Protein AF-A0A3N7EFM6-F1 (afdb_monomer)

Structure (mmCIF, N/CA/C/O backbone):
data_AF-A0A3N7EFM6-F1
#
_entry.id   AF-A0A3N7EFM6-F1
#
loop_
_atom_site.group_PDB
_atom_site.id
_atom_site.type_symbol
_atom_site.label_atom_id
_atom_site.label_alt_id
_atom_site.label_comp_id
_atom_site.label_asym_id
_atom_site.label_entity_id
_atom_site.label_seq_id
_atom_site.pdbx_P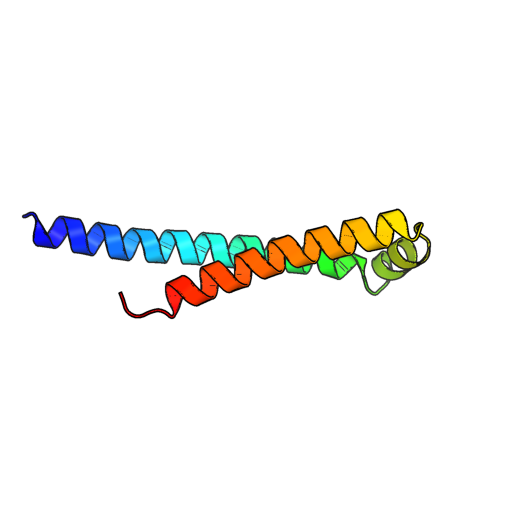DB_ins_code
_atom_site.Cartn_x
_atom_site.Cartn_y
_atom_site.Cartn_z
_atom_site.occupancy
_atom_site.B_iso_or_equiv
_atom_site.auth_seq_id
_atom_site.auth_comp_id
_atom_site.auth_asym_id
_atom_site.auth_atom_id
_atom_site.pdbx_PDB_model_num
ATOM 1 N N . MET A 1 1 ? -11.860 -2.463 39.887 1.00 63.47 1 MET A N 1
ATOM 2 C CA . MET A 1 1 ? -10.475 -2.553 39.376 1.00 63.47 1 MET A CA 1
ATOM 3 C C . MET A 1 1 ? -10.407 -3.242 38.011 1.00 63.47 1 MET A C 1
ATOM 5 O O . MET A 1 1 ? -9.982 -2.584 37.079 1.00 63.47 1 MET A O 1
ATOM 9 N N . ALA A 1 2 ? -10.919 -4.471 37.830 1.00 67.44 2 ALA A N 1
ATOM 10 C CA . ALA A 1 2 ? -10.836 -5.197 36.545 1.00 67.44 2 ALA A CA 1
ATOM 11 C C . ALA A 1 2 ? -11.447 -4.472 35.318 1.00 67.44 2 ALA A C 1
ATOM 13 O O . ALA A 1 2 ? -10.836 -4.444 34.256 1.00 67.44 2 ALA A O 1
ATOM 14 N N . LEU A 1 3 ? -12.613 -3.827 35.460 1.00 70.75 3 LEU A N 1
ATOM 15 C CA . LEU A 1 3 ? -13.287 -3.131 34.346 1.00 70.75 3 LEU A CA 1
ATOM 16 C C . LEU A 1 3 ? -12.530 -1.886 33.840 1.00 70.75 3 LEU A C 1
ATOM 18 O O . LEU A 1 3 ? -12.612 -1.552 32.662 1.00 70.75 3 LEU A O 1
ATOM 22 N N . GLN A 1 4 ? -11.783 -1.203 34.716 1.00 70.00 4 GLN A N 1
ATOM 23 C CA . GLN A 1 4 ? -10.982 -0.033 34.329 1.00 70.00 4 GLN A CA 1
ATOM 24 C C . GLN A 1 4 ? -9.744 -0.449 33.529 1.00 70.00 4 GLN A C 1
ATOM 26 O O . GLN A 1 4 ? -9.422 0.196 32.537 1.00 70.00 4 GLN A O 1
ATOM 31 N N . THR A 1 5 ? -9.103 -1.554 33.919 1.00 74.19 5 THR A N 1
ATOM 32 C CA . THR A 1 5 ? -7.942 -2.116 33.215 1.00 74.19 5 THR A CA 1
ATOM 33 C C . THR A 1 5 ? -8.299 -2.550 31.793 1.00 74.19 5 THR A C 1
ATOM 35 O O . THR A 1 5 ? -7.567 -2.242 30.861 1.00 74.19 5 THR A O 1
ATOM 38 N N . VAL A 1 6 ? -9.458 -3.190 31.612 1.00 73.19 6 VAL A N 1
ATOM 39 C CA . VAL A 1 6 ? -9.929 -3.649 30.295 1.00 73.19 6 VAL A CA 1
ATOM 40 C C . VAL A 1 6 ? -10.228 -2.471 29.355 1.00 73.19 6 VAL A C 1
ATOM 42 O O . VAL A 1 6 ? -9.810 -2.470 28.202 1.00 73.19 6 VAL A O 1
ATOM 45 N N . ASN A 1 7 ? -10.889 -1.418 29.844 1.00 71.94 7 ASN A N 1
ATOM 46 C CA . ASN A 1 7 ? -11.171 -0.227 29.031 1.00 71.94 7 ASN A CA 1
ATOM 47 C C . ASN A 1 7 ? -9.878 0.506 28.61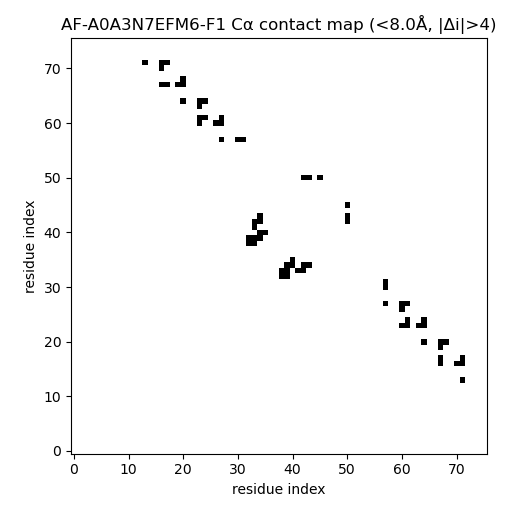5 1.00 71.94 7 ASN A C 1
ATOM 49 O O . ASN A 1 7 ? -9.759 0.992 27.494 1.00 71.94 7 ASN A O 1
ATOM 53 N N . GLN A 1 8 ? -8.872 0.538 29.494 1.00 75.31 8 GLN A N 1
ATOM 54 C CA . GLN A 1 8 ? -7.559 1.086 29.149 1.00 75.31 8 GLN A CA 1
ATOM 55 C C . GLN A 1 8 ? -6.835 0.257 28.082 1.00 75.31 8 GLN A C 1
ATOM 57 O O . GLN A 1 8 ? -6.265 0.849 27.171 1.00 75.31 8 GLN A O 1
ATOM 62 N N . SER A 1 9 ? -6.892 -1.080 28.136 1.00 75.19 9 SER A N 1
ATOM 63 C CA . SER A 1 9 ? -6.271 -1.923 27.103 1.00 75.19 9 SER A CA 1
ATOM 64 C C . SER A 1 9 ? -6.932 -1.774 25.731 1.00 75.19 9 SER A C 1
ATOM 66 O O . SER A 1 9 ? -6.231 -1.775 24.722 1.00 75.19 9 SER A O 1
ATOM 68 N N . PHE A 1 10 ? -8.257 -1.587 25.683 1.00 77.44 10 PHE A N 1
ATOM 69 C CA . PHE A 1 10 ? -8.963 -1.301 24.429 1.00 77.44 10 PHE A CA 1
ATOM 70 C C . PHE A 1 10 ? -8.499 0.025 23.820 1.00 77.44 10 PHE A C 1
ATOM 72 O O . PHE A 1 10 ? -8.054 0.053 22.679 1.00 77.44 10 PHE A O 1
ATOM 79 N N . ARG A 1 11 ? -8.470 1.098 24.620 1.00 79.75 11 ARG A N 1
ATOM 80 C CA . ARG A 1 11 ? -7.989 2.414 24.166 1.00 79.75 11 ARG A CA 1
ATOM 81 C C . ARG A 1 11 ? -6.532 2.405 23.715 1.00 79.75 11 ARG A C 1
ATOM 83 O O . ARG A 1 11 ? -6.192 3.127 22.788 1.00 79.75 11 ARG A O 1
ATOM 90 N N . GLN A 1 12 ? -5.677 1.626 24.374 1.00 83.06 12 GLN A N 1
ATOM 91 C CA . GLN A 1 12 ? -4.282 1.498 23.957 1.00 83.06 12 GLN A CA 1
ATOM 92 C C . GLN A 1 12 ? -4.172 0.797 22.599 1.00 83.06 12 GLN A C 1
ATOM 94 O O . GLN A 1 12 ? -3.417 1.250 21.751 1.00 83.06 12 GLN A O 1
ATOM 99 N N . THR A 1 13 ? -4.976 -0.246 22.373 1.00 86.38 13 THR A N 1
ATOM 100 C CA . THR A 1 13 ? -5.002 -0.973 21.095 1.00 86.38 13 THR A CA 1
ATOM 101 C C . THR A 1 13 ? -5.417 -0.055 19.942 1.00 86.38 13 THR A C 1
ATOM 103 O O . THR A 1 13 ? -4.798 -0.095 18.884 1.00 86.38 13 THR A O 1
ATOM 106 N N . ASP A 1 14 ? -6.402 0.823 20.160 1.00 88.56 14 ASP A N 1
ATOM 107 C CA . ASP A 1 14 ? -6.831 1.800 19.150 1.00 88.56 14 ASP A CA 1
ATOM 108 C C . ASP A 1 14 ? -5.730 2.823 18.825 1.00 88.56 14 ASP A C 1
ATOM 110 O O . ASP A 1 14 ? -5.550 3.196 17.666 1.00 88.56 14 ASP A O 1
ATOM 114 N N . ILE A 1 15 ? -4.977 3.277 19.835 1.00 91.19 15 ILE A N 1
ATOM 115 C CA . ILE A 1 15 ? -3.839 4.191 19.639 1.00 91.19 15 ILE A CA 1
ATOM 116 C C . ILE A 1 15 ? -2.729 3.491 18.845 1.00 91.19 15 ILE A C 1
ATOM 118 O O . ILE A 1 15 ? -2.234 4.055 17.870 1.00 91.19 15 ILE A O 1
ATOM 122 N N . ASP A 1 16 ? -2.390 2.254 19.208 1.00 93.56 16 ASP A N 1
ATOM 123 C CA . ASP A 1 16 ? -1.357 1.473 18.523 1.00 93.56 16 ASP A CA 1
ATOM 124 C C . ASP A 1 16 ? -1.748 1.196 17.054 1.00 93.56 16 ASP A C 1
ATOM 126 O O . ASP A 1 16 ? -0.918 1.309 16.147 1.00 93.56 16 ASP A O 1
ATOM 130 N N . ASP A 1 17 ? -3.024 0.888 16.791 1.00 94.19 17 ASP A N 1
ATOM 131 C CA . ASP A 1 17 ? -3.550 0.697 15.435 1.00 94.19 17 ASP A CA 1
ATOM 132 C C . ASP A 1 17 ? -3.579 2.011 14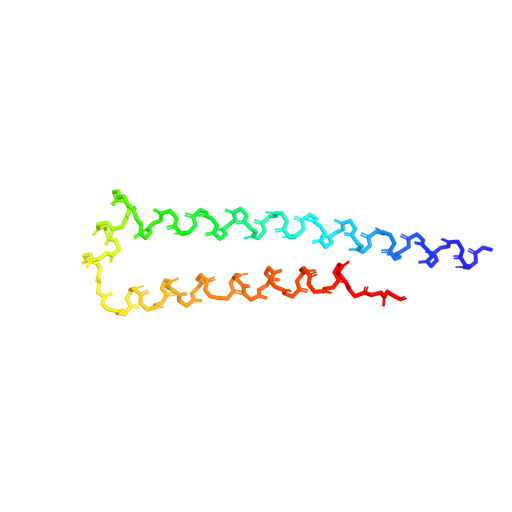.628 1.00 94.19 17 ASP A C 1
ATOM 134 O O . ASP A 1 17 ? -3.332 1.987 13.419 1.00 94.19 17 ASP A O 1
ATOM 138 N N . LEU A 1 18 ? -3.830 3.164 15.261 1.00 95.62 18 LEU A N 1
ATOM 139 C CA . LEU A 1 18 ? -3.738 4.480 14.610 1.00 95.62 18 LEU A CA 1
ATOM 140 C C . LEU A 1 18 ? -2.298 4.826 14.214 1.00 95.62 18 LEU A C 1
ATOM 142 O O . LEU A 1 18 ? -2.064 5.262 13.081 1.00 95.62 18 LEU A O 1
ATOM 146 N N . ASP A 1 19 ? -1.335 4.601 15.106 1.00 96.94 19 ASP A N 1
ATOM 147 C CA . ASP A 1 19 ? 0.084 4.829 14.825 1.00 96.94 19 ASP A CA 1
ATOM 148 C C . ASP A 1 19 ? 0.569 3.913 13.693 1.00 96.94 19 ASP A C 1
ATOM 150 O O . ASP A 1 19 ? 1.211 4.368 12.738 1.00 96.94 19 ASP A O 1
ATOM 154 N N . ALA A 1 20 ? 0.185 2.633 13.733 1.00 97.19 20 ALA A N 1
ATOM 155 C CA . ALA A 1 20 ? 0.486 1.680 12.671 1.00 97.19 20 ALA A CA 1
ATOM 156 C C . ALA A 1 20 ? -0.172 2.074 11.336 1.00 97.19 20 ALA A C 1
ATOM 158 O O . ALA A 1 20 ? 0.467 1.976 10.285 1.00 97.19 20 ALA A O 1
ATOM 159 N N . LEU A 1 21 ? -1.421 2.556 11.350 1.00 98.00 21 LEU A N 1
ATOM 160 C CA . LEU A 1 21 ? -2.107 3.043 10.150 1.00 98.00 21 LEU A CA 1
ATOM 161 C C . LEU A 1 21 ? -1.368 4.233 9.529 1.00 98.00 21 LEU A C 1
ATOM 163 O O . LEU A 1 21 ? -1.139 4.246 8.316 1.00 98.00 21 LEU A O 1
ATOM 167 N N . SER A 1 22 ? -0.968 5.203 10.353 1.00 98.06 22 SER A N 1
ATOM 168 C CA . SER A 1 22 ? -0.193 6.371 9.926 1.00 98.06 22 SER A CA 1
ATOM 169 C C . SER A 1 22 ? 1.132 5.949 9.283 1.00 98.06 22 SER A C 1
ATOM 171 O O . SER A 1 22 ? 1.432 6.324 8.145 1.00 98.06 22 SER A O 1
ATOM 173 N N . GLN A 1 23 ? 1.881 5.068 9.953 1.00 98.44 23 GLN A N 1
ATOM 174 C CA . GLN A 1 23 ? 3.156 4.557 9.455 1.00 98.44 23 GLN A CA 1
ATOM 175 C C . GLN A 1 23 ? 3.005 3.825 8.113 1.00 98.44 23 GLN A C 1
ATOM 177 O O . GLN A 1 23 ? 3.772 4.076 7.182 1.00 98.44 23 GLN A O 1
ATOM 182 N N . LYS A 1 24 ? 2.029 2.918 7.996 1.00 98.38 24 LYS A N 1
ATOM 183 C CA . LYS A 1 24 ? 1.823 2.118 6.778 1.00 98.38 24 LYS A CA 1
ATOM 184 C C . LYS A 1 24 ? 1.332 2.956 5.608 1.00 98.38 24 LYS A C 1
ATOM 186 O O . LYS A 1 24 ? 1.746 2.710 4.478 1.00 98.38 24 LYS A O 1
ATOM 191 N N . THR A 1 25 ? 0.517 3.972 5.873 1.00 98.44 25 THR A N 1
ATOM 192 C CA . THR A 1 25 ? 0.081 4.921 4.843 1.00 98.44 25 THR A CA 1
ATOM 193 C C . THR A 1 25 ? 1.269 5.722 4.311 1.00 98.44 25 THR A C 1
ATOM 195 O O . THR A 1 25 ? 1.452 5.791 3.101 1.00 98.44 25 THR A O 1
ATOM 198 N N . ALA A 1 26 ? 2.145 6.227 5.189 1.00 98.31 26 ALA A N 1
ATOM 199 C CA . ALA A 1 26 ? 3.358 6.935 4.772 1.00 98.31 26 ALA A CA 1
ATOM 200 C C . ALA A 1 26 ? 4.326 6.040 3.972 1.00 98.31 26 ALA A C 1
ATOM 202 O O . ALA A 1 26 ? 4.923 6.488 2.994 1.00 98.31 26 ALA A O 1
ATOM 203 N N . GLN A 1 27 ? 4.468 4.766 4.359 1.00 98.25 27 GLN A N 1
ATOM 204 C CA . GLN A 1 27 ? 5.260 3.787 3.604 1.00 98.25 27 GLN A CA 1
ATOM 205 C C . GLN A 1 27 ? 4.674 3.528 2.214 1.00 98.25 27 GLN A C 1
ATOM 207 O O . GLN A 1 27 ? 5.420 3.507 1.236 1.00 98.25 27 GLN A O 1
ATOM 212 N N . LEU A 1 28 ? 3.354 3.345 2.119 1.00 98.44 28 LEU A N 1
ATOM 213 C CA . LEU A 1 28 ? 2.680 3.134 0.841 1.00 98.44 28 LEU A CA 1
ATOM 214 C C . LEU A 1 28 ? 2.836 4.348 -0.075 1.00 98.44 28 LEU A C 1
ATOM 216 O O . LEU A 1 28 ? 3.193 4.169 -1.235 1.00 98.44 28 LEU A O 1
ATOM 220 N N . ASP A 1 29 ? 2.637 5.560 0.444 1.00 97.62 29 ASP A N 1
ATOM 221 C CA . ASP A 1 29 ? 2.847 6.793 -0.319 1.00 97.62 29 ASP A CA 1
ATOM 222 C C . ASP A 1 29 ? 4.275 6.857 -0.866 1.00 97.62 29 ASP A C 1
ATOM 224 O O . ASP A 1 29 ? 4.464 7.019 -2.070 1.00 97.62 29 ASP A O 1
ATOM 228 N N . ALA A 1 30 ? 5.283 6.651 -0.008 1.00 96.25 30 ALA A N 1
ATOM 229 C CA . ALA A 1 30 ? 6.694 6.650 -0.400 1.00 96.25 30 ALA A CA 1
ATOM 230 C C . ALA A 1 30 ? 7.000 5.650 -1.526 1.00 96.25 30 ALA A C 1
ATOM 232 O O . ALA A 1 30 ? 7.784 5.954 -2.425 1.00 96.25 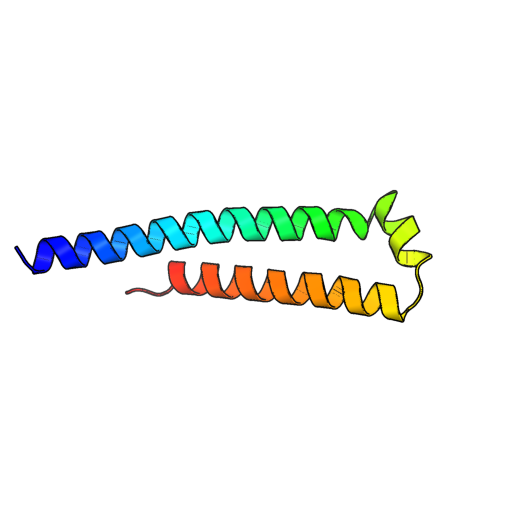30 ALA A O 1
ATOM 233 N N . LEU A 1 31 ? 6.374 4.473 -1.504 1.00 96.44 31 LEU A N 1
ATOM 234 C CA . LEU A 1 31 ? 6.510 3.501 -2.585 1.00 96.44 31 LEU A CA 1
ATOM 235 C C . LEU A 1 31 ? 5.787 3.969 -3.854 1.00 96.44 31 LEU A C 1
ATOM 237 O O . LEU A 1 31 ? 6.345 3.950 -4.948 1.00 96.44 31 LEU A O 1
ATOM 241 N N . LEU A 1 32 ? 4.563 4.475 -3.737 1.00 96.94 32 LEU A N 1
ATOM 242 C CA . LEU A 1 32 ? 3.818 4.946 -4.902 1.00 96.94 32 LEU A CA 1
ATOM 243 C C . LEU A 1 32 ? 4.508 6.122 -5.609 1.00 96.94 32 LEU A C 1
ATOM 245 O O . LEU A 1 32 ? 4.414 6.194 -6.835 1.00 96.94 32 LEU A O 1
ATOM 249 N N . TYR A 1 33 ? 5.292 6.952 -4.908 1.00 95.50 33 TYR A N 1
ATOM 250 C CA . TYR A 1 33 ? 6.158 7.966 -5.535 1.00 95.50 33 TYR A CA 1
ATOM 251 C C . TYR A 1 33 ? 7.103 7.393 -6.607 1.00 95.50 33 TYR A C 1
ATOM 253 O O . TYR A 1 33 ? 7.428 8.097 -7.562 1.00 95.50 33 TYR A O 1
ATOM 261 N N . MET A 1 34 ? 7.502 6.1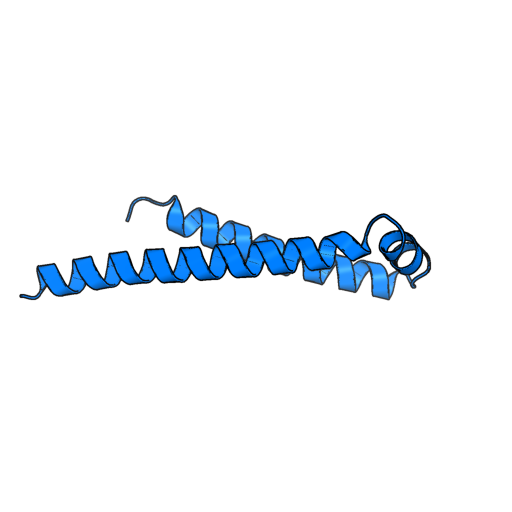19 -6.524 1.00 94.69 34 MET A N 1
ATOM 262 C CA . MET A 1 34 ? 8.335 5.473 -7.548 1.00 94.69 34 MET A CA 1
ATOM 263 C C . MET A 1 34 ? 7.571 5.100 -8.821 1.00 94.69 34 MET A C 1
ATOM 265 O O . MET A 1 34 ? 8.182 4.656 -9.786 1.00 94.69 34 MET A O 1
ATOM 269 N N . THR A 1 35 ? 6.250 5.262 -8.857 1.00 95.44 35 THR A N 1
ATOM 270 C CA . THR A 1 35 ? 5.419 4.860 -10.005 1.00 95.44 35 THR A CA 1
ATOM 271 C C . THR A 1 35 ? 5.060 6.029 -10.929 1.00 95.44 35 THR A C 1
ATOM 273 O O . THR A 1 35 ? 4.588 5.818 -12.049 1.00 95.44 35 THR A O 1
ATOM 276 N N . TYR A 1 36 ? 5.359 7.269 -10.527 1.00 94.44 36 TYR A N 1
ATOM 277 C CA . TYR A 1 36 ? 5.115 8.487 -11.308 1.00 94.44 36 TYR A CA 1
ATOM 278 C C . TYR A 1 36 ? 6.294 9.468 -11.250 1.00 94.44 36 TYR A C 1
ATOM 280 O O . TYR A 1 36 ? 7.274 9.252 -10.541 1.00 94.44 36 TYR A O 1
ATOM 288 N N . GLY A 1 37 ? 6.233 10.535 -12.055 1.00 94.00 37 GLY A N 1
ATOM 289 C CA . GLY A 1 37 ? 7.338 11.490 -12.192 1.00 94.00 37 GLY A CA 1
ATOM 290 C C . GLY A 1 37 ? 8.640 10.814 -12.639 1.00 94.00 37 GLY A C 1
ATOM 291 O O . GLY A 1 37 ? 8.610 9.871 -13.434 1.00 94.00 37 GLY A O 1
ATOM 292 N N . GLU A 1 38 ? 9.766 11.283 -12.097 1.00 90.12 38 GLU A N 1
ATOM 293 C CA . GLU A 1 38 ? 11.105 10.740 -12.375 1.00 90.12 38 GLU A CA 1
ATOM 294 C C . GLU A 1 38 ? 11.253 9.280 -11.913 1.00 90.12 38 GLU A C 1
ATOM 296 O O . GLU A 1 38 ? 11.790 8.447 -12.646 1.00 90.12 38 GLU A O 1
ATOM 301 N N . GLY A 1 39 ? 10.707 8.932 -10.741 1.00 89.25 39 GLY A N 1
ATOM 302 C CA . GLY A 1 39 ? 10.698 7.553 -10.240 1.00 89.25 39 GLY A CA 1
ATOM 303 C C . GLY A 1 39 ? 9.943 6.612 -11.179 1.00 89.25 39 GLY A C 1
ATOM 304 O O . GLY A 1 39 ? 10.438 5.539 -11.529 1.00 89.25 39 GLY A O 1
ATOM 305 N N . GLY A 1 40 ? 8.797 7.069 -11.690 1.00 94.94 40 GLY A N 1
ATOM 306 C CA . GLY A 1 40 ? 7.971 6.318 -12.630 1.00 94.94 40 GLY A CA 1
ATOM 307 C C . GLY A 1 40 ? 8.682 5.968 -13.934 1.00 94.94 40 GLY A C 1
ATOM 308 O O . GLY A 1 40 ? 8.385 4.936 -14.535 1.00 94.94 40 GLY A O 1
ATOM 309 N N . GLU A 1 41 ? 9.633 6.787 -14.388 1.00 95.81 41 GLU A N 1
ATOM 310 C CA . GLU A 1 41 ? 10.449 6.423 -15.546 1.00 95.81 41 GLU A CA 1
ATOM 311 C C . GLU A 1 41 ? 11.371 5.239 -15.258 1.00 95.81 41 GLU A C 1
ATOM 313 O O . GLU A 1 41 ? 11.516 4.356 -16.101 1.00 95.81 41 GLU A O 1
ATOM 318 N N . VAL A 1 42 ? 11.992 5.204 -14.076 1.00 94.50 42 VAL A N 1
ATOM 319 C CA . VAL A 1 42 ? 12.838 4.082 -13.645 1.00 94.50 42 VAL A CA 1
ATOM 320 C C . VAL A 1 42 ? 12.000 2.814 -13.509 1.00 94.50 42 VAL A C 1
ATOM 322 O O . VAL A 1 42 ? 12.390 1.765 -14.020 1.00 94.50 42 VAL A O 1
ATOM 325 N N . PHE A 1 43 ? 10.821 2.922 -12.896 1.00 96.94 43 PHE A N 1
ATOM 326 C CA . PHE A 1 43 ? 9.876 1.815 -12.779 1.00 96.94 43 PHE A CA 1
ATOM 327 C C . PHE A 1 43 ? 9.480 1.253 -14.155 1.00 96.94 43 PHE A C 1
ATOM 329 O O . PHE A 1 43 ? 9.675 0.067 -14.401 1.00 96.94 43 PHE A O 1
ATOM 336 N N . ARG A 1 44 ? 9.047 2.099 -15.102 1.00 96.25 44 ARG A N 1
ATOM 337 C CA . ARG A 1 44 ? 8.654 1.659 -16.459 1.00 96.25 44 ARG A CA 1
ATOM 338 C C . ARG A 1 44 ? 9.805 1.098 -17.301 1.00 96.25 44 ARG A C 1
ATOM 340 O O . ARG A 1 44 ? 9.552 0.351 -18.240 1.00 96.25 44 ARG A O 1
ATOM 347 N N . ARG A 1 45 ? 11.054 1.481 -17.011 1.00 96.94 45 ARG A N 1
ATOM 348 C CA . ARG A 1 45 ? 12.260 0.931 -17.665 1.00 96.94 45 ARG A CA 1
ATOM 349 C C . ARG A 1 45 ? 12.758 -0.365 -17.017 1.00 96.94 45 ARG A C 1
ATOM 351 O O . ARG A 1 45 ? 13.657 -0.999 -17.564 1.00 96.94 45 ARG A O 1
ATOM 358 N N . SER A 1 46 ? 12.223 -0.736 -15.856 1.00 97.06 46 SER A N 1
ATOM 359 C CA . SER A 1 46 ? 12.572 -1.983 -15.173 1.00 97.06 46 SER A CA 1
ATOM 360 C C . SER A 1 46 ? 11.926 -3.179 -15.878 1.00 97.06 46 SER A C 1
ATOM 362 O O . SER A 1 46 ? 10.969 -3.015 -16.631 1.00 97.06 46 SER A O 1
ATOM 364 N N . SER A 1 47 ? 12.434 -4.391 -15.647 1.00 98.25 47 SER A N 1
ATOM 365 C CA . SER A 1 47 ? 11.829 -5.599 -16.221 1.00 98.25 47 SER A CA 1
ATOM 366 C C . SER A 1 47 ? 10.431 -5.858 -15.659 1.00 98.25 47 SER A C 1
ATOM 368 O O . SER A 1 47 ? 10.144 -5.478 -14.523 1.00 98.25 47 SER A O 1
ATOM 370 N N . ASP A 1 48 ? 9.598 -6.576 -16.414 1.00 98.06 48 ASP A N 1
ATOM 371 C CA . ASP A 1 48 ? 8.240 -6.954 -16.000 1.00 98.06 48 ASP A CA 1
ATOM 372 C C . ASP A 1 48 ? 8.230 -7.621 -14.617 1.00 98.06 48 ASP A C 1
ATOM 374 O O . ASP A 1 48 ? 7.462 -7.240 -13.745 1.00 98.06 48 ASP A O 1
ATOM 378 N N . THR A 1 49 ? 9.178 -8.527 -14.350 1.00 98.38 49 THR A N 1
ATOM 379 C CA . THR A 1 49 ? 9.317 -9.167 -13.032 1.00 98.38 49 THR A CA 1
ATOM 380 C C . THR A 1 49 ? 9.578 -8.167 -11.905 1.00 98.38 49 THR A C 1
ATOM 382 O O . THR A 1 49 ? 9.060 -8.333 -10.804 1.00 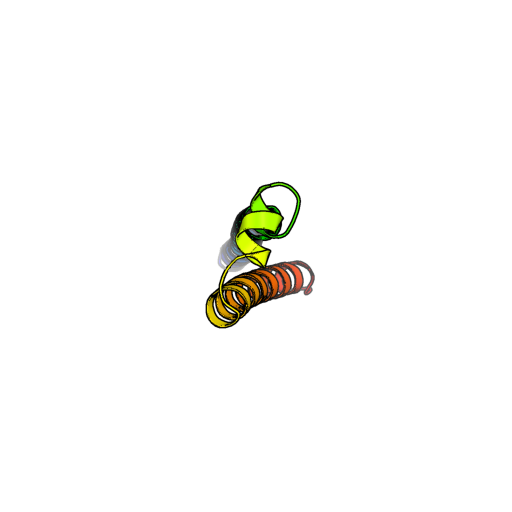98.38 49 THR A O 1
ATOM 385 N N . VAL A 1 50 ? 10.395 -7.136 -12.140 1.00 97.94 50 VAL A N 1
ATOM 386 C CA . VAL A 1 50 ? 10.648 -6.100 -11.128 1.00 97.94 50 VAL A CA 1
ATOM 387 C C . VAL A 1 50 ? 9.403 -5.247 -10.926 1.00 97.94 50 VAL A C 1
ATOM 389 O O . VAL A 1 50 ? 9.057 -4.959 -9.782 1.00 97.94 50 VAL A O 1
ATOM 392 N N . GLN A 1 51 ? 8.718 -4.879 -12.011 1.00 98.31 51 GLN A N 1
ATOM 393 C CA . GLN A 1 51 ? 7.482 -4.105 -11.942 1.00 98.31 51 GLN A CA 1
ATOM 394 C C . GLN A 1 51 ? 6.396 -4.855 -11.159 1.00 98.31 51 GLN A C 1
ATOM 396 O O . GLN A 1 51 ? 5.825 -4.295 -10.222 1.00 98.31 51 GLN A O 1
ATOM 401 N N . ASP A 1 52 ? 6.179 -6.133 -11.469 1.00 98.38 52 ASP A N 1
ATOM 402 C CA . ASP A 1 52 ? 5.195 -6.985 -10.798 1.00 98.38 52 ASP A CA 1
ATOM 403 C C . ASP A 1 52 ? 5.518 -7.166 -9.315 1.00 98.38 52 ASP A C 1
ATOM 405 O O . ASP A 1 52 ? 4.659 -6.938 -8.463 1.00 98.38 52 ASP A O 1
ATOM 409 N N . ASN A 1 53 ? 6.767 -7.507 -8.981 1.00 98.38 53 ASN A N 1
ATOM 410 C CA . ASN A 1 53 ? 7.185 -7.669 -7.586 1.00 98.38 53 ASN A CA 1
ATOM 411 C C . ASN A 1 53 ? 7.012 -6.368 -6.789 1.00 98.38 53 ASN A C 1
ATOM 413 O O . ASN A 1 53 ? 6.604 -6.393 -5.628 1.00 98.38 53 ASN A O 1
ATOM 417 N N . TYR A 1 54 ? 7.301 -5.226 -7.412 1.00 98.25 54 TYR A N 1
ATOM 418 C CA . TYR A 1 54 ? 7.154 -3.922 -6.781 1.00 98.25 54 TYR A CA 1
ATOM 419 C C . TYR A 1 54 ? 5.685 -3.567 -6.517 1.00 98.25 54 TYR A C 1
ATOM 421 O O . TYR A 1 54 ? 5.327 -3.157 -5.410 1.00 98.25 54 TYR A O 1
ATOM 429 N N . LEU A 1 55 ? 4.816 -3.753 -7.515 1.00 98.25 55 LEU A N 1
ATOM 430 C CA . LEU A 1 55 ? 3.381 -3.510 -7.365 1.00 98.25 55 LEU A CA 1
ATOM 431 C C . LEU A 1 55 ? 2.743 -4.487 -6.378 1.00 98.25 55 LEU A C 1
ATOM 433 O O . LEU A 1 55 ? 1.851 -4.095 -5.624 1.00 98.25 55 LEU A O 1
ATOM 437 N N . TRP A 1 56 ? 3.223 -5.728 -6.328 1.00 98.12 56 TRP A N 1
ATOM 438 C CA . TRP A 1 56 ? 2.776 -6.694 -5.336 1.00 98.12 56 TRP A CA 1
ATOM 439 C C . TRP A 1 56 ? 3.131 -6.241 -3.915 1.00 98.12 56 TRP A C 1
ATOM 441 O O . TRP A 1 56 ? 2.245 -6.203 -3.062 1.00 98.12 56 TRP A O 1
ATOM 451 N N . ALA A 1 57 ? 4.361 -5.777 -3.676 1.00 98.12 57 ALA A N 1
ATOM 452 C CA . ALA A 1 57 ? 4.750 -5.217 -2.380 1.00 98.12 57 ALA A CA 1
ATOM 453 C C . ALA A 1 57 ? 3.878 -4.007 -1.979 1.00 98.12 57 ALA A C 1
ATOM 455 O O . ALA A 1 57 ? 3.435 -3.900 -0.833 1.00 98.12 57 ALA A O 1
ATOM 456 N N . CYS A 1 58 ? 3.553 -3.122 -2.932 1.00 98.38 58 CYS A N 1
ATOM 457 C CA . CYS A 1 58 ? 2.607 -2.026 -2.693 1.00 98.38 58 CYS A CA 1
ATOM 458 C C . CYS A 1 58 ? 1.215 -2.555 -2.303 1.00 98.38 58 CYS A C 1
ATOM 460 O O . CYS A 1 58 ? 0.584 -2.040 -1.377 1.00 98.38 58 CYS A O 1
ATOM 462 N N . ALA A 1 59 ? 0.732 -3.599 -2.983 1.00 98.44 59 ALA A N 1
ATOM 463 C CA . ALA A 1 59 ? -0.567 -4.207 -2.709 1.00 98.44 59 ALA A CA 1
ATOM 464 C C . ALA A 1 59 ? -0.636 -4.872 -1.322 1.00 98.44 59 ALA A C 1
ATOM 466 O O . ALA A 1 59 ? -1.686 -4.806 -0.671 1.00 98.44 59 ALA A O 1
ATOM 467 N N . GLU A 1 60 ? 0.460 -5.469 -0.844 1.00 98.38 60 GLU A N 1
ATOM 468 C CA . GLU A 1 60 ? 0.551 -6.027 0.510 1.00 98.38 60 GLU A CA 1
ATOM 469 C C . GLU A 1 60 ? 0.391 -4.936 1.574 1.00 98.38 60 GLU A C 1
ATOM 471 O O . GLU A 1 60 ? -0.486 -5.044 2.436 1.00 98.38 60 GLU A O 1
ATOM 476 N N . ILE A 1 61 ? 1.128 -3.828 1.455 1.00 98.50 61 ILE A N 1
ATOM 477 C CA . ILE A 1 61 ? 1.016 -2.699 2.393 1.00 98.50 61 ILE A CA 1
ATOM 478 C C . ILE A 1 61 ? -0.377 -2.063 2.311 1.00 98.50 61 ILE A C 1
ATOM 480 O O . ILE A 1 61 ? -1.002 -1.798 3.339 1.00 98.50 61 ILE A O 1
ATOM 484 N N . ALA A 1 62 ? -0.935 -1.899 1.109 1.00 98.56 62 ALA A N 1
ATOM 485 C CA . ALA A 1 62 ? -2.308 -1.422 0.940 1.00 98.56 62 ALA A CA 1
ATOM 486 C C . ALA A 1 62 ? -3.345 -2.365 1.580 1.00 98.56 62 ALA A C 1
ATOM 488 O O . ALA A 1 62 ? -4.413 -1.925 2.018 1.00 98.56 62 ALA A O 1
ATOM 489 N N . SER A 1 63 ? -3.078 -3.673 1.640 1.00 98.31 63 SER A N 1
ATOM 490 C CA . SER A 1 63 ? -3.915 -4.604 2.399 1.00 98.31 63 SER A CA 1
ATOM 491 C C . SER A 1 63 ? -3.781 -4.410 3.907 1.00 98.31 63 SER A C 1
ATOM 493 O O . SER A 1 63 ? -4.786 -4.559 4.603 1.00 98.31 63 SER A O 1
ATOM 495 N N . GLU A 1 64 ? -2.590 -4.114 4.423 1.00 97.94 64 GLU A N 1
ATOM 496 C CA . GLU A 1 64 ? -2.380 -3.836 5.848 1.00 97.94 64 GLU A CA 1
ATOM 497 C C . GLU A 1 64 ? -3.098 -2.554 6.277 1.00 97.94 64 GLU A C 1
ATOM 499 O O . GLU A 1 64 ? -3.850 -2.584 7.250 1.00 97.94 64 GLU A O 1
ATOM 504 N N . VAL A 1 65 ? -2.964 -1.474 5.497 1.00 98.25 65 VAL A N 1
ATOM 505 C CA . VAL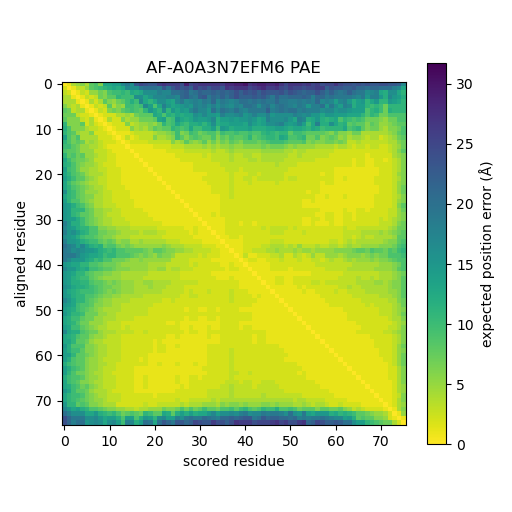 A 1 65 ? -3.679 -0.200 5.703 1.00 98.25 65 VAL A CA 1
ATOM 506 C C . VAL A 1 65 ? -5.188 -0.432 5.794 1.00 98.25 65 VAL A C 1
ATOM 508 O O . VAL A 1 65 ? -5.835 0.027 6.734 1.00 98.25 65 VAL A O 1
ATOM 511 N N . ARG A 1 66 ? -5.764 -1.209 4.864 1.00 97.88 66 ARG A N 1
ATOM 512 C CA . ARG A 1 66 ? -7.200 -1.537 4.885 1.00 97.88 66 ARG A CA 1
ATOM 513 C C . ARG A 1 66 ? -7.608 -2.315 6.134 1.00 97.88 66 ARG A C 1
ATOM 515 O O . ARG A 1 66 ? -8.649 -2.012 6.706 1.00 97.88 66 ARG A O 1
ATOM 522 N N . LYS A 1 67 ? -6.807 -3.292 6.569 1.00 96.38 67 LYS A N 1
ATOM 523 C CA . LYS A 1 67 ? -7.085 -4.077 7.785 1.00 96.38 67 LYS A CA 1
ATOM 524 C C . LYS A 1 67 ? -7.044 -3.201 9.040 1.00 96.38 67 LYS A C 1
ATOM 526 O O . LYS A 1 67 ? -7.941 -3.307 9.867 1.00 96.38 67 LYS A O 1
ATOM 531 N N . LEU A 1 68 ? -6.044 -2.327 9.157 1.00 96.00 68 LEU A N 1
ATOM 532 C CA . LEU A 1 68 ? -5.915 -1.360 10.254 1.00 96.00 68 LEU A CA 1
ATOM 533 C C . LEU A 1 68 ? -7.120 -0.409 10.298 1.00 96.00 68 LEU A C 1
ATOM 535 O O . LEU A 1 68 ? -7.788 -0.291 11.322 1.00 96.00 68 LEU A O 1
ATOM 539 N N . ALA A 1 69 ? -7.479 0.182 9.156 1.00 95.38 69 ALA A N 1
ATOM 540 C CA . ALA A 1 69 ? -8.640 1.064 9.051 1.00 95.38 69 ALA A CA 1
ATOM 541 C C . ALA A 1 69 ? -9.969 0.351 9.363 1.00 95.38 69 ALA A C 1
ATOM 543 O O . ALA A 1 69 ? -10.883 0.961 9.915 1.00 95.38 69 ALA A O 1
ATOM 544 N N . GLN A 1 70 ? -10.098 -0.933 9.017 1.00 94.38 70 GLN A N 1
ATOM 545 C CA . GLN A 1 70 ? -11.273 -1.738 9.360 1.00 94.38 70 GLN A CA 1
ATOM 546 C C . GLN A 1 70 ? -11.374 -2.003 10.861 1.00 94.38 70 GLN A C 1
ATOM 548 O O . GLN A 1 70 ? -12.474 -1.909 11.398 1.00 94.38 70 GLN A O 1
ATOM 553 N N . ARG A 1 71 ? -10.260 -2.301 11.544 1.00 91.88 71 ARG A N 1
ATOM 554 C CA . ARG A 1 71 ? -10.257 -2.497 13.004 1.00 91.88 71 ARG A CA 1
ATOM 555 C C . ARG A 1 71 ? -10.706 -1.237 13.737 1.00 91.88 71 ARG A C 1
ATOM 557 O O . ARG A 1 71 ? -11.601 -1.322 14.563 1.00 91.88 71 ARG A O 1
ATOM 564 N N . LEU A 1 72 ? -10.198 -0.077 13.323 1.00 89.94 72 LEU A N 1
ATOM 565 C CA . LEU A 1 72 ? -10.557 1.222 13.904 1.00 89.94 72 LEU A CA 1
ATOM 566 C C . LEU A 1 72 ? -12.011 1.652 13.636 1.00 89.94 72 LEU A C 1
ATOM 568 O O . LEU A 1 72 ? -12.573 2.428 14.401 1.00 89.94 72 LEU A O 1
ATOM 572 N N . ASN A 1 73 ? -12.623 1.175 12.547 1.00 85.81 73 ASN A N 1
ATOM 573 C CA . ASN A 1 73 ? -14.024 1.466 12.210 1.00 85.81 73 ASN A CA 1
ATOM 574 C C . ASN A 1 73 ? -15.012 0.393 12.693 1.00 85.81 73 ASN A C 1
ATOM 576 O O . ASN A 1 73 ? -16.222 0.564 12.532 1.00 85.81 73 ASN A O 1
ATOM 580 N N . SER A 1 74 ? -14.529 -0.721 13.243 1.00 75.62 74 SER A N 1
ATOM 581 C CA . SER A 1 74 ? -15.397 -1.761 13.790 1.00 75.62 74 SER A CA 1
ATOM 582 C C . SER A 1 74 ? -15.783 -1.371 15.220 1.00 75.62 74 SER A C 1
ATOM 584 O O . SER A 1 74 ? -14.887 -1.139 16.027 1.00 75.62 74 SER A O 1
ATOM 586 N N . PRO A 1 75 ? -17.079 -1.278 15.571 1.00 56.00 75 PRO A N 1
ATOM 587 C CA . PRO A 1 75 ? -17.468 -1.068 16.960 1.00 56.00 75 PRO A CA 1
ATOM 588 C C . PRO A 1 75 ? -17.008 -2.274 17.792 1.00 56.00 75 PRO A C 1
ATOM 590 O O . PRO A 1 75 ? -17.360 -3.410 17.466 1.00 56.00 75 PRO A O 1
ATOM 593 N N . GLY A 1 76 ? -16.177 -2.008 18.805 1.00 55.94 76 GLY A N 1
ATOM 594 C CA . GLY A 1 76 ? -15.706 -2.997 19.782 1.00 55.94 76 GLY A CA 1
ATOM 595 C C . GLY A 1 76 ? -16.802 -3.530 20.695 1.00 55.94 76 GLY A C 1
ATOM 596 O O . GLY A 1 76 ? -17.813 -2.817 20.900 1.00 55.94 76 GLY A O 1
#

Nearest PDB structures (foldseek):
  4l0r-assembly1_A  TM=7.658E-01  e=4.713E+00  Homo sapiens
  6v7m-assembly1_B  TM=7.033E-01  e=3.877E+00  Homo sapiens
  8grx-assembly1_C  TM=7.242E-01  e=6.525E+00  Homo sapiens
  4ilo-assembly1_A  TM=4.711E-01  e=9.641E+00  Chlamydia trachomatis L2/434/Bu

Foldseek 3Di:
DVVVVVVVVVVVVLVVLVVLLVVLVVVLV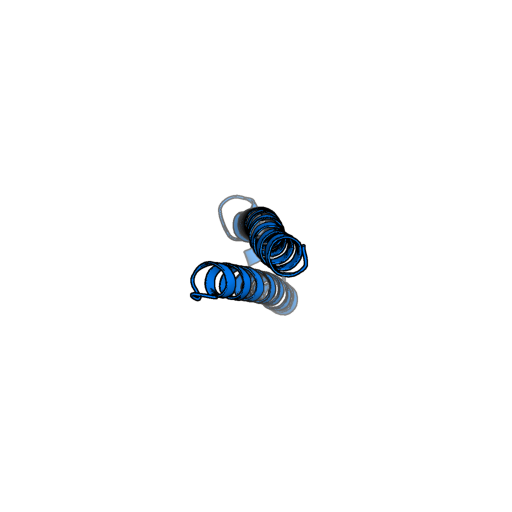VLVVLCDDPSVVVLVPDDPVSVVVSVVVSVVSVVSNVVSVVVNPDDD

Secondary structure (DSSP, 8-state):
-HHHHHHHHHHHHHHHHHHHHHHHHHHHHHHHGGGSHHHHHHHHHS-HHHHHHHHHHHHHHHHHHHHHHHHHHS--

Solvent-accessible surface area (backbone atoms only — not comparable to full-atom values): 4178 Å² total; per-residue (Å²): 113,72,71,60,56,53,55,51,52,53,56,48,50,52,50,54,41,49,53,50,32,54,53,40,48,53,52,41,51,63,54,52,52,38,65,41,75,75,40,18,53,56,44,73,71,43,55,69,71,56,45,51,55,51,53,49,54,47,51,52,45,53,49,50,36,52,53,37,55,47,58,76,70,47,88,126

pLDDT: mean 91.15, std 10.77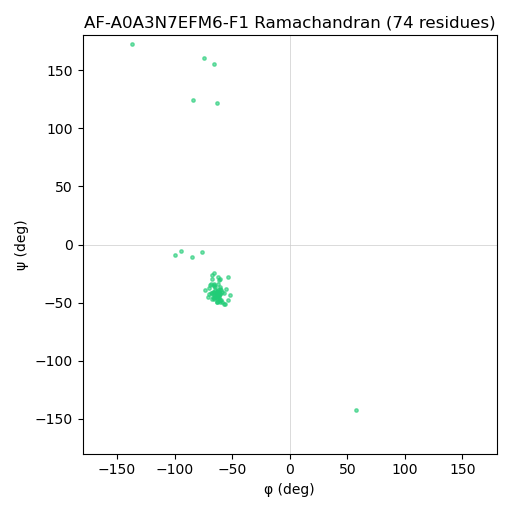, range [55.94, 98.56]

Radius of gyration: 17.74 Å; Cα contacts (8 Å, |Δi|>4): 36; chains: 1; bounding box: 30×21×57 Å

Sequence (76 aa):
MALQTVNQSFRQTDIDDLDALSQKTAQLDALLYMTYGEGGEVFRRSSDTVQDNYLWACAEIASEVRKLAQRLNSPG

Mean predicted aligned error: 5.46 Å